Protein AF-A0A315ZWI2-F1 (afdb_monomer_lite)

pLDDT: mean 76.39, std 18.34, range [29.83, 94.94]

Organism: NCBI:txid1082580

Secondary structure (DSSP, 8-state):
--S-EEEEEEEEEETTEEEEEEEEEEEESS--HHHHHHHHHHTTSEE-EEEE-TT--EEEE--SSS-EEEEEEEEESSSEEEEEEEEEEESS-PEE-PPPTT---HHHHSTT-S-----------

Structure (mmCIF, N/CA/C/O backbone):
data_AF-A0A315ZWI2-F1
#
_entry.id   AF-A0A315ZWI2-F1
#
loop_
_atom_site.group_PDB
_atom_site.id
_atom_site.type_symbol
_atom_site.label_atom_id
_atom_site.label_alt_id
_atom_site.label_comp_id
_atom_site.label_asym_id
_atom_site.label_entity_id
_atom_site.label_seq_id
_atom_site.pdbx_PDB_ins_code
_atom_site.Cartn_x
_atom_site.Cartn_y
_atom_site.Cartn_z
_atom_site.occupancy
_atom_site.B_iso_or_equiv
_atom_site.auth_seq_id
_atom_site.auth_comp_id
_atom_site.auth_asym_id
_atom_site.auth_atom_id
_atom_site.pdbx_PDB_model_num
ATOM 1 N N . PRO A 1 1 ? -8.384 3.168 18.033 1.00 36.03 1 PRO A N 1
ATOM 2 C CA . PRO A 1 1 ? -7.681 3.771 16.873 1.00 36.03 1 PRO A CA 1
ATOM 3 C C . PRO A 1 1 ? -6.419 2.964 16.531 1.00 36.03 1 PRO A C 1
ATOM 5 O O . PRO A 1 1 ? -5.840 2.384 17.448 1.00 36.03 1 PRO A O 1
ATOM 8 N N . PRO A 1 2 ? -6.013 2.878 15.255 1.00 40.72 2 PRO A N 1
ATOM 9 C CA . PRO A 1 2 ? -4.749 2.249 14.871 1.00 40.72 2 PRO A CA 1
ATOM 10 C C . PRO A 1 2 ? -3.574 2.954 15.544 1.00 40.72 2 PRO A C 1
ATOM 12 O O . PRO A 1 2 ? -3.591 4.178 15.645 1.00 40.72 2 PRO A O 1
ATOM 15 N N . LEU A 1 3 ? -2.563 2.207 15.989 1.00 53.78 3 LEU A N 1
ATOM 16 C CA . LEU A 1 3 ? -1.383 2.806 16.627 1.00 53.78 3 LEU A CA 1
ATOM 17 C C . LEU A 1 3 ? -0.359 3.331 15.607 1.00 53.78 3 LEU A C 1
ATOM 19 O O . LEU A 1 3 ? 0.388 4.244 15.938 1.00 53.78 3 LEU A O 1
ATOM 23 N N . ALA A 1 4 ? -0.344 2.803 14.377 1.00 66.00 4 ALA A N 1
ATOM 24 C CA . ALA A 1 4 ? 0.454 3.325 13.267 1.00 66.00 4 ALA A CA 1
ATOM 25 C C . ALA A 1 4 ? -0.009 2.720 11.929 1.00 66.00 4 ALA A C 1
ATOM 27 O O . ALA A 1 4 ? -0.196 1.505 11.832 1.00 66.00 4 ALA A O 1
ATOM 28 N N . CYS A 1 5 ? -0.157 3.563 10.906 1.00 75.31 5 CYS A N 1
ATOM 29 C CA . CYS A 1 5 ? -0.114 3.156 9.503 1.00 75.31 5 CYS A CA 1
ATOM 30 C C . CYS A 1 5 ? 1.227 3.637 8.950 1.00 75.31 5 CYS A C 1
ATOM 32 O O . CYS A 1 5 ? 1.602 4.788 9.185 1.00 75.31 5 CYS A O 1
ATOM 34 N N . SER A 1 6 ? 1.966 2.772 8.268 1.00 86.31 6 SER A N 1
ATOM 35 C CA . SER A 1 6 ? 3.243 3.134 7.663 1.00 86.31 6 SER A CA 1
ATOM 36 C C . SER A 1 6 ? 3.252 2.802 6.184 1.00 86.31 6 SER A C 1
ATOM 38 O O . SER A 1 6 ? 2.730 1.778 5.749 1.00 86.31 6 SER A O 1
ATOM 40 N N . PHE A 1 7 ? 3.872 3.682 5.410 1.00 89.75 7 PHE A N 1
ATOM 41 C CA . PHE A 1 7 ? 4.184 3.451 4.013 1.00 89.75 7 PHE A CA 1
ATOM 42 C C . PHE A 1 7 ? 5.703 3.383 3.854 1.00 89.75 7 PHE A C 1
ATOM 44 O O . PHE A 1 7 ? 6.432 4.198 4.422 1.00 89.75 7 PHE A O 1
ATOM 51 N N . SER A 1 8 ? 6.183 2.409 3.087 1.00 92.75 8 SER A N 1
ATOM 52 C CA . SER A 1 8 ? 7.580 2.309 2.687 1.00 92.75 8 SER A CA 1
ATOM 53 C C . SER A 1 8 ? 7.708 1.973 1.206 1.00 92.75 8 SER A C 1
ATOM 55 O O . SER A 1 8 ? 6.910 1.229 0.628 1.00 92.75 8 SER A O 1
ATOM 57 N N . GLN A 1 9 ? 8.751 2.530 0.592 1.00 93.00 9 GLN A N 1
ATOM 58 C CA . GLN A 1 9 ? 9.158 2.207 -0.764 1.00 93.00 9 GLN A CA 1
ATOM 59 C C . GLN A 1 9 ? 10.671 2.026 -0.801 1.00 93.00 9 GLN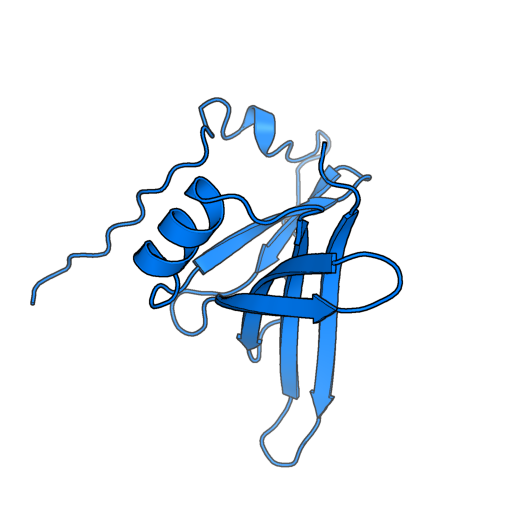 A C 1
ATOM 61 O O . GLN A 1 9 ? 11.425 2.901 -0.380 1.00 93.00 9 GLN A O 1
ATOM 66 N N . THR A 1 10 ? 11.114 0.864 -1.267 1.00 94.94 10 THR A N 1
ATOM 67 C CA . THR A 1 10 ? 12.533 0.522 -1.378 1.00 94.94 10 THR A CA 1
ATOM 68 C C . THR A 1 10 ? 12.895 0.321 -2.837 1.00 94.94 10 THR A C 1
ATOM 70 O O . THR A 1 10 ? 12.201 -0.393 -3.560 1.00 94.94 10 THR A O 1
ATOM 73 N N . PHE A 1 11 ? 13.992 0.944 -3.253 1.00 94.06 11 PHE A N 1
ATOM 74 C CA . PHE A 1 11 ? 14.493 0.908 -4.619 1.00 94.06 11 PHE A CA 1
ATOM 75 C C . PHE A 1 11 ? 15.683 -0.041 -4.675 1.00 94.06 11 PHE A C 1
ATOM 77 O O . PHE A 1 11 ? 16.703 0.193 -4.031 1.00 94.06 11 PHE A O 1
ATOM 84 N N . GLU A 1 12 ? 15.547 -1.113 -5.440 1.00 93.94 12 GLU A N 1
ATOM 85 C CA . GLU A 1 12 ? 16.578 -2.118 -5.637 1.00 93.94 12 GLU A CA 1
ATOM 86 C C . GLU A 1 12 ? 16.975 -2.127 -7.111 1.00 93.94 12 GLU A C 1
ATOM 88 O O . GLU A 1 12 ? 16.133 -2.271 -7.999 1.00 93.94 12 GLU A O 1
ATOM 93 N N . ARG A 1 13 ? 18.265 -1.940 -7.389 1.00 89.56 13 ARG A N 1
ATOM 94 C CA . ARG A 1 13 ? 18.795 -1.983 -8.752 1.00 89.56 13 ARG A CA 1
ATOM 95 C C . ARG A 1 13 ? 19.561 -3.284 -8.936 1.00 89.56 13 ARG A C 1
ATOM 97 O O . ARG A 1 13 ? 20.541 -3.509 -8.233 1.00 89.56 13 ARG A O 1
ATOM 104 N N . GLY A 1 14 ? 19.121 -4.103 -9.884 1.00 81.38 14 GLY A N 1
ATOM 105 C CA . GLY A 1 14 ? 19.805 -5.332 -10.280 1.00 81.38 14 GLY A CA 1
ATOM 106 C C . GLY A 1 14 ? 20.016 -5.403 -11.789 1.00 81.38 14 GLY A C 1
ATOM 107 O O . GLY A 1 14 ? 19.661 -4.478 -12.524 1.00 81.38 14 GLY A O 1
ATOM 108 N N . ASP A 1 15 ? 20.548 -6.530 -12.258 1.00 76.62 15 ASP A N 1
ATOM 109 C CA . ASP A 1 15 ? 20.849 -6.759 -13.681 1.00 76.62 15 ASP A CA 1
ATOM 110 C C . ASP A 1 15 ? 19.594 -6.700 -14.576 1.00 76.62 15 ASP A C 1
ATOM 112 O O . ASP A 1 15 ? 19.677 -6.377 -15.757 1.00 76.62 15 ASP A O 1
ATOM 116 N N . GLY A 1 16 ? 18.413 -6.951 -13.999 1.00 78.00 16 GLY A N 1
ATOM 117 C CA . GLY A 1 16 ? 17.106 -6.861 -14.661 1.00 78.00 16 GLY A CA 1
ATOM 118 C C . GLY A 1 16 ? 16.438 -5.479 -14.614 1.00 78.00 16 GLY A C 1
ATOM 119 O O . GLY A 1 16 ? 15.268 -5.367 -14.977 1.00 78.00 16 GLY A O 1
ATOM 120 N N . GLY A 1 17 ? 17.135 -4.438 -14.148 1.00 87.38 17 GLY A N 1
ATOM 121 C CA . GLY A 1 17 ? 16.613 -3.074 -14.042 1.00 87.38 17 GLY A CA 1
ATOM 122 C C . GLY A 1 17 ? 16.232 -2.657 -12.617 1.00 87.38 17 GLY A C 1
ATOM 123 O O . GLY A 1 17 ? 16.733 -3.197 -11.629 1.00 87.38 17 GLY A O 1
ATOM 124 N N . LEU A 1 18 ? 15.387 -1.628 -12.517 1.00 90.25 18 LEU A N 1
ATOM 125 C CA . LEU A 1 18 ? 14.924 -1.076 -11.244 1.00 90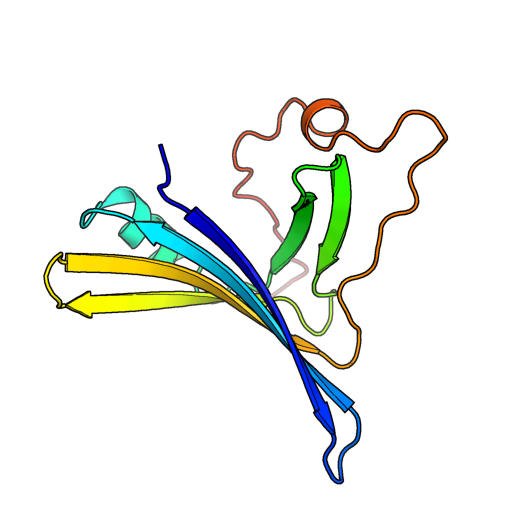.25 18 LEU A CA 1
ATOM 126 C C . LEU A 1 18 ? 13.694 -1.845 -10.749 1.00 90.25 18 LEU A C 1
ATOM 128 O O . LEU A 1 18 ? 12.665 -1.875 -11.423 1.00 90.25 18 LEU A O 1
ATOM 132 N N . ILE A 1 19 ? 13.794 -2.422 -9.556 1.00 91.69 19 ILE A N 1
ATOM 133 C CA . ILE A 1 19 ? 12.686 -3.037 -8.831 1.00 91.69 19 ILE A CA 1
ATOM 134 C C . ILE A 1 19 ? 12.341 -2.142 -7.649 1.00 91.69 19 ILE A C 1
ATOM 136 O O . ILE A 1 19 ? 13.194 -1.759 -6.852 1.00 91.69 19 ILE A O 1
ATOM 140 N N . ILE A 1 20 ? 11.063 -1.821 -7.531 1.00 92.75 20 ILE A N 1
ATOM 141 C CA . ILE A 1 20 ? 10.522 -0.981 -6.477 1.00 92.75 20 ILE A CA 1
ATOM 142 C C . ILE A 1 20 ? 9.599 -1.848 -5.632 1.00 92.75 20 ILE A C 1
ATOM 144 O O . ILE A 1 20 ? 8.584 -2.350 -6.115 1.00 92.75 20 ILE A O 1
ATOM 148 N N . ASN A 1 21 ? 9.969 -2.042 -4.370 1.00 93.75 21 ASN A N 1
ATOM 149 C CA . ASN A 1 21 ? 9.165 -2.761 -3.391 1.00 93.75 21 ASN A CA 1
ATOM 150 C C . ASN A 1 21 ? 8.361 -1.735 -2.590 1.00 93.75 21 ASN A C 1
ATOM 152 O O . ASN A 1 21 ? 8.945 -0.911 -1.889 1.00 93.75 21 ASN A O 1
ATOM 156 N N . SER A 1 22 ? 7.037 -1.780 -2.696 1.00 93.69 22 SER A N 1
ATOM 157 C CA . SER A 1 22 ? 6.128 -0.912 -1.945 1.00 93.69 22 SER A CA 1
ATOM 158 C C . SER A 1 22 ? 5.406 -1.706 -0.872 1.00 93.69 22 SER A C 1
ATOM 160 O O . SER A 1 22 ? 4.981 -2.834 -1.127 1.00 93.69 22 SER A O 1
ATOM 162 N N . SER A 1 23 ? 5.233 -1.112 0.307 1.00 93.19 23 SER A N 1
ATOM 163 C CA . SER A 1 23 ? 4.445 -1.695 1.387 1.00 93.19 23 SER A CA 1
ATOM 164 C C . SER A 1 23 ? 3.680 -0.629 2.161 1.00 93.19 23 SER A C 1
ATOM 166 O O . SER A 1 23 ? 4.258 0.360 2.601 1.00 93.19 23 SER A O 1
ATOM 168 N N . ILE A 1 24 ? 2.391 -0.866 2.371 1.00 91.88 24 ILE A N 1
ATOM 169 C CA . ILE A 1 24 ? 1.542 -0.129 3.308 1.00 91.88 24 ILE A CA 1
ATOM 170 C C . ILE A 1 24 ? 1.230 -1.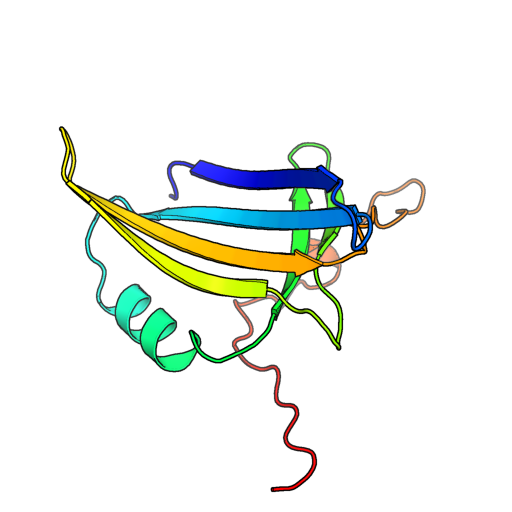097 4.438 1.00 91.88 24 ILE A C 1
ATOM 172 O O . ILE A 1 24 ? 0.689 -2.161 4.161 1.00 91.88 24 ILE A O 1
ATOM 176 N N . ALA A 1 25 ? 1.592 -0.785 5.677 1.00 89.75 25 ALA A N 1
ATOM 177 C CA . ALA A 1 25 ? 1.443 -1.686 6.813 1.00 89.75 25 ALA A CA 1
ATOM 178 C C . ALA A 1 25 ? 0.607 -1.062 7.928 1.00 89.75 25 ALA A C 1
ATOM 180 O O . ALA A 1 25 ? 0.734 0.117 8.260 1.00 89.75 25 ALA A O 1
ATOM 181 N N . PHE A 1 26 ? -0.228 -1.899 8.529 1.00 85.06 26 PHE A N 1
ATOM 182 C CA . PHE A 1 26 ? -1.168 -1.539 9.570 1.00 85.06 26 PHE A CA 1
ATOM 183 C C . PHE A 1 26 ? -1.047 -2.510 10.741 1.00 85.06 26 PHE A C 1
ATOM 185 O O . PHE A 1 26 ? -1.299 -3.710 10.595 1.00 85.06 26 PHE A O 1
ATOM 192 N N . ALA A 1 27 ? -0.678 -1.984 11.910 1.00 82.44 27 ALA A N 1
ATOM 193 C CA . ALA A 1 27 ? -0.552 -2.772 13.130 1.00 82.44 27 ALA A CA 1
ATOM 194 C C . ALA A 1 27 ? -1.892 -2.872 13.874 1.00 82.44 27 ALA A C 1
ATOM 196 O O . ALA A 1 27 ? -2.535 -1.870 14.199 1.00 82.44 27 ALA A O 1
ATOM 197 N N . ILE A 1 28 ? -2.277 -4.102 14.201 1.00 81.38 28 ILE A N 1
ATOM 198 C CA . ILE A 1 28 ? -3.504 -4.449 14.906 1.00 81.38 28 ILE A CA 1
ATOM 199 C C . ILE A 1 28 ? -3.115 -4.945 16.306 1.00 81.38 28 ILE A C 1
ATOM 201 O O . ILE A 1 28 ? -2.449 -5.979 16.433 1.00 81.38 28 ILE A O 1
ATOM 205 N N . PRO A 1 29 ? -3.537 -4.244 17.372 1.00 69.62 29 PRO A N 1
ATOM 206 C CA . PRO A 1 29 ? -3.111 -4.542 18.740 1.00 69.62 29 PRO A CA 1
ATOM 207 C C . PRO A 1 29 ? -3.715 -5.828 19.337 1.00 69.62 29 PRO A C 1
ATOM 209 O O . PRO A 1 29 ? -3.345 -6.206 20.443 1.00 69.62 29 PRO A O 1
ATOM 212 N N . ALA A 1 30 ? -4.644 -6.499 18.647 1.00 72.00 30 ALA A N 1
ATOM 213 C CA . ALA A 1 30 ? -5.240 -7.759 19.092 1.00 72.00 30 ALA A CA 1
ATOM 214 C C . ALA A 1 30 ? -5.764 -8.585 17.909 1.00 72.00 30 ALA A C 1
ATOM 216 O O . ALA A 1 30 ? -6.104 -8.037 16.861 1.00 72.00 30 ALA A O 1
ATOM 217 N N . SER A 1 31 ? -5.885 -9.904 18.088 1.00 71.94 31 SER A N 1
ATOM 218 C CA . SER A 1 31 ? -6.566 -10.775 17.125 1.00 71.94 31 SER A CA 1
ATOM 219 C C . SER A 1 31 ? -8.032 -10.357 17.007 1.00 71.94 31 SER A C 1
ATOM 221 O O . SER A 1 31 ? -8.805 -10.559 17.944 1.00 71.94 31 SER A O 1
ATOM 223 N N . ARG A 1 32 ? -8.427 -9.788 15.866 1.00 77.19 32 ARG A N 1
ATOM 224 C CA . ARG A 1 32 ? -9.835 -9.517 15.564 1.00 77.19 32 ARG A CA 1
ATOM 225 C C . ARG A 1 32 ? -10.328 -10.447 14.460 1.00 77.19 32 ARG A C 1
ATOM 227 O O . ARG A 1 32 ? -9.674 -10.594 13.429 1.00 77.19 32 ARG A O 1
ATOM 234 N N . LEU A 1 33 ? -11.472 -11.088 14.698 1.00 81.38 33 LEU A N 1
ATOM 235 C CA . LEU A 1 33 ? -12.037 -12.083 13.784 1.00 81.38 33 LEU A CA 1
ATOM 236 C C . LEU A 1 33 ? -12.500 -11.463 12.459 1.00 81.38 33 LEU A C 1
ATOM 238 O O . LEU A 1 33 ? -12.312 -12.064 11.407 1.00 81.38 33 LEU A O 1
ATOM 242 N N . ASP A 1 34 ? -13.061 -10.255 12.511 1.00 82.38 34 ASP A N 1
ATOM 243 C CA . ASP A 1 34 ? -13.496 -9.492 11.337 1.00 82.38 34 ASP A CA 1
ATOM 244 C C . ASP A 1 34 ? -12.333 -9.205 10.383 1.00 82.38 34 ASP A C 1
ATOM 246 O O . ASP A 1 34 ? -12.455 -9.382 9.175 1.00 82.38 34 ASP A O 1
ATOM 250 N N . ILE A 1 35 ? -11.170 -8.861 10.930 1.00 80.88 35 ILE A N 1
ATOM 251 C CA . ILE A 1 35 ? -9.966 -8.615 10.144 1.00 80.88 35 ILE A CA 1
ATOM 252 C C . ILE A 1 35 ? -9.427 -9.906 9.509 1.00 80.88 35 ILE A C 1
ATOM 254 O O . ILE A 1 35 ? -9.046 -9.907 8.339 1.00 80.88 35 ILE A O 1
ATOM 258 N N . ALA A 1 36 ? -9.418 -11.018 10.246 1.00 83.81 36 ALA A N 1
ATOM 259 C CA . ALA A 1 36 ? -9.010 -12.308 9.689 1.00 83.81 36 ALA A CA 1
ATOM 260 C C . ALA A 1 36 ? -9.962 -12.774 8.570 1.00 83.81 36 ALA A C 1
ATOM 262 O O . ALA A 1 36 ? -9.512 -13.277 7.541 1.00 83.81 36 ALA A O 1
ATOM 263 N N . ALA A 1 37 ? -11.272 -12.571 8.740 1.00 86.81 37 ALA A N 1
ATOM 264 C CA . ALA A 1 37 ? -12.271 -12.852 7.712 1.00 86.81 37 ALA A CA 1
ATOM 265 C C . ALA A 1 37 ? -12.076 -11.964 6.471 1.00 86.81 37 ALA A C 1
ATOM 267 O O . ALA A 1 37 ? -12.109 -12.462 5.343 1.00 86.81 37 ALA A O 1
ATOM 268 N N . PHE A 1 38 ? -11.800 -10.674 6.674 1.00 84.75 38 PHE A N 1
ATOM 269 C CA . PHE A 1 38 ? -11.472 -9.744 5.598 1.00 84.75 38 PHE A CA 1
ATOM 270 C C . PHE A 1 38 ? -10.215 -10.180 4.833 1.00 84.75 38 PHE A C 1
ATOM 272 O O . PHE A 1 38 ? -10.246 -10.271 3.609 1.00 84.75 38 PHE A O 1
ATOM 279 N N . PHE A 1 39 ? -9.138 -10.549 5.530 1.00 86.88 39 PHE A N 1
ATOM 280 C CA . PHE A 1 39 ? -7.928 -11.068 4.890 1.00 86.88 39 PHE A CA 1
ATOM 281 C C . PHE A 1 39 ? -8.224 -12.315 4.045 1.00 86.88 39 PHE A C 1
ATOM 283 O O . PHE A 1 39 ? -7.896 -12.349 2.860 1.00 86.88 39 PHE A O 1
ATOM 290 N N . ASN A 1 40 ? -8.907 -13.312 4.613 1.00 88.31 40 ASN A N 1
ATOM 291 C CA . ASN A 1 40 ? -9.213 -14.567 3.918 1.00 88.31 40 ASN A CA 1
ATOM 292 C C . ASN A 1 40 ? -10.058 -14.373 2.649 1.00 88.31 40 ASN A C 1
ATOM 294 O O . ASN A 1 40 ? -9.942 -15.160 1.714 1.00 88.31 40 ASN A O 1
ATOM 298 N N . THR A 1 41 ? -10.876 -13.323 2.593 1.00 91.12 41 THR A N 1
ATOM 299 C CA . THR A 1 41 ? -11.706 -12.995 1.423 1.00 91.12 41 THR A CA 1
ATOM 300 C C . THR A 1 41 ? -10.969 -12.161 0.368 1.00 91.12 41 THR A C 1
ATOM 302 O O . THR A 1 41 ? -11.388 -12.126 -0.788 1.00 91.12 41 THR A O 1
ATOM 305 N N . HIS A 1 42 ? -9.851 -11.518 0.724 1.00 87.31 42 HIS A N 1
ATOM 306 C CA . HIS A 1 42 ? -9.214 -10.486 -0.104 1.00 87.31 42 HIS A CA 1
ATOM 307 C C . HIS A 1 42 ? -7.742 -10.740 -0.443 1.00 87.31 42 HIS A C 1
ATOM 309 O O . HIS A 1 42 ? -7.201 -10.058 -1.315 1.00 87.31 42 HIS A O 1
ATOM 315 N N . TYR A 1 43 ? -7.082 -11.718 0.184 1.00 90.00 43 TYR A N 1
ATOM 316 C CA . TYR A 1 43 ? -5.632 -11.913 0.045 1.00 90.00 43 TYR A CA 1
ATOM 317 C C . TYR A 1 43 ? -5.160 -12.258 -1.375 1.00 90.00 43 TYR A C 1
ATOM 319 O O . TYR A 1 43 ? -4.015 -11.980 -1.731 1.00 90.00 43 TYR A O 1
ATOM 327 N N . GLN A 1 44 ? -6.029 -12.844 -2.202 1.00 88.88 44 GLN A N 1
ATOM 328 C CA . GLN A 1 44 ? -5.696 -13.196 -3.586 1.00 88.88 44 GLN A CA 1
ATOM 329 C C . GLN A 1 44 ? -5.849 -12.024 -4.565 1.00 88.88 44 GLN A C 1
ATOM 331 O O . GLN A 1 44 ? -5.280 -12.082 -5.660 1.00 88.88 44 GLN A O 1
ATOM 336 N N . LYS A 1 45 ? -6.581 -10.970 -4.177 1.00 90.12 45 LYS A N 1
ATOM 337 C CA . LYS A 1 45 ? -6.851 -9.805 -5.024 1.00 90.12 45 LYS A CA 1
ATOM 338 C C . LYS A 1 45 ? -5.611 -8.918 -5.161 1.00 90.12 45 LYS A C 1
ATOM 340 O O . LYS A 1 45 ? -4.742 -8.883 -4.283 1.00 90.12 45 LYS A O 1
ATOM 345 N N . GLN A 1 46 ? -5.547 -8.197 -6.276 1.00 89.94 46 GLN A N 1
ATOM 346 C CA . GLN A 1 46 ? -4.589 -7.120 -6.502 1.00 89.94 46 GLN A CA 1
ATOM 347 C C . GLN A 1 46 ? -5.275 -5.775 -6.288 1.00 89.94 46 GLN A C 1
ATOM 349 O O . GLN A 1 46 ? -6.423 -5.591 -6.681 1.00 89.94 46 GLN A O 1
ATOM 354 N N . TRP A 1 47 ? -4.554 -4.851 -5.666 1.00 88.94 47 TRP A N 1
ATOM 355 C CA . TRP A 1 47 ? -5.080 -3.565 -5.235 1.00 88.94 47 TRP A CA 1
ATOM 356 C C . TRP A 1 47 ? -4.262 -2.428 -5.827 1.00 88.94 47 TRP A C 1
ATOM 358 O O . TRP A 1 47 ? -3.030 -2.438 -5.759 1.00 88.94 47 TRP A O 1
ATOM 368 N N . VAL A 1 48 ? -4.955 -1.423 -6.349 1.00 89.44 48 VAL A N 1
ATOM 369 C CA . VAL A 1 48 ? -4.395 -0.088 -6.561 1.00 89.44 48 VAL A CA 1
ATOM 370 C C . VAL A 1 48 ? -4.795 0.748 -5.355 1.00 89.44 48 VAL A C 1
ATOM 372 O O . VAL A 1 48 ? -5.951 0.724 -4.939 1.00 89.44 48 VAL A O 1
ATOM 375 N N . CYS A 1 49 ? -3.832 1.430 -4.747 1.00 87.25 49 CYS A N 1
ATOM 376 C CA . CYS A 1 49 ? -4.051 2.163 -3.504 1.00 87.25 49 CYS A CA 1
ATOM 377 C C . CYS A 1 49 ? -3.927 3.662 -3.737 1.00 87.25 49 CYS A C 1
ATOM 379 O O . CYS A 1 49 ? -2.962 4.107 -4.356 1.00 87.25 49 CYS A O 1
ATOM 381 N N . LEU A 1 50 ? -4.864 4.418 -3.169 1.00 86.56 50 LEU A N 1
ATOM 382 C CA . LEU A 1 50 ? -4.742 5.856 -2.970 1.00 86.56 50 LEU A CA 1
ATOM 383 C C . LEU A 1 50 ? -4.351 6.104 -1.514 1.00 86.56 50 LEU A C 1
ATOM 385 O O . LEU A 1 50 ? -4.978 5.563 -0.605 1.00 86.56 50 LEU A O 1
ATOM 389 N N . LEU A 1 51 ? -3.302 6.889 -1.297 1.00 84.56 51 LEU A N 1
ATOM 390 C CA . LEU A 1 51 ? -2.843 7.283 0.034 1.00 84.56 51 LEU A CA 1
ATOM 391 C C . LEU A 1 51 ? -2.860 8.796 0.149 1.00 84.56 51 LEU A C 1
ATOM 393 O O . LEU A 1 51 ? -2.540 9.481 -0.815 1.00 84.56 51 LEU A O 1
ATOM 397 N N . GLU A 1 52 ? -3.143 9.289 1.346 1.00 82.12 52 GLU A N 1
ATOM 398 C CA . GLU A 1 52 ? -2.965 10.688 1.720 1.00 82.12 52 GLU A CA 1
ATOM 399 C C . GLU A 1 52 ? -2.018 10.735 2.923 1.00 82.12 52 GLU A C 1
ATOM 401 O O . GLU A 1 52 ? -2.190 9.976 3.883 1.00 82.12 52 GLU A O 1
ATOM 406 N N . ASP A 1 53 ? -0.980 11.569 2.858 1.00 79.19 53 ASP A N 1
ATOM 407 C CA . ASP A 1 53 ? -0.090 11.794 3.997 1.00 79.19 53 ASP A CA 1
ATOM 408 C C . ASP A 1 53 ? -0.602 12.912 4.923 1.00 79.19 53 ASP A C 1
ATOM 410 O O . ASP A 1 53 ? -1.602 13.579 4.663 1.00 79.19 53 ASP A O 1
ATOM 414 N N . ALA A 1 54 ? 0.103 13.146 6.033 1.00 77.94 54 ALA A N 1
ATOM 415 C CA . ALA A 1 54 ? -0.269 14.189 6.991 1.00 77.94 54 ALA A CA 1
ATOM 416 C C . ALA A 1 54 ? -0.227 15.621 6.410 1.00 77.94 54 ALA A C 1
ATOM 418 O O . ALA A 1 54 ? -0.787 16.535 7.014 1.00 77.94 54 ALA A O 1
ATOM 419 N N . ASN A 1 55 ? 0.415 15.821 5.254 1.00 78.94 55 ASN A N 1
ATOM 420 C CA . ASN A 1 55 ? 0.483 17.094 4.541 1.00 78.94 55 ASN A CA 1
ATOM 421 C C . ASN A 1 55 ? -0.602 17.220 3.459 1.00 78.94 55 ASN A C 1
ATOM 423 O O . ASN A 1 55 ? -0.563 18.176 2.686 1.00 78.94 55 ASN A O 1
ATOM 427 N N . ARG A 1 56 ? -1.567 16.288 3.403 1.00 73.19 56 ARG A N 1
ATOM 428 C CA . ARG A 1 56 ? -2.606 16.199 2.362 1.00 73.19 56 ARG A CA 1
ATOM 429 C C . ARG A 1 56 ? -2.050 15.968 0.958 1.00 73.19 56 ARG A C 1
ATOM 431 O O . ARG A 1 56 ? -2.724 16.259 -0.030 1.00 73.19 56 ARG A O 1
ATOM 438 N N . GLN A 1 57 ? -0.827 15.453 0.846 1.00 80.62 57 GLN A N 1
ATOM 439 C CA . GLN A 1 57 ? -0.329 15.006 -0.442 1.00 80.62 57 GLN A CA 1
ATOM 440 C C . GLN A 1 57 ? -0.921 13.633 -0.734 1.00 80.62 57 GLN A C 1
ATOM 442 O O . GLN A 1 57 ? -0.785 12.702 0.064 1.00 80.62 57 GLN A O 1
ATOM 447 N N . ALA A 1 58 ? -1.569 13.517 -1.890 1.00 83.75 58 ALA A N 1
ATOM 448 C CA . ALA A 1 58 ? -2.123 12.263 -2.358 1.00 83.75 58 ALA A CA 1
ATOM 449 C C . ALA A 1 58 ? -1.129 11.513 -3.256 1.00 83.75 58 ALA A C 1
ATOM 451 O O . ALA A 1 58 ? -0.393 12.120 -4.044 1.00 83.75 58 ALA A O 1
ATOM 452 N N . TYR A 1 59 ? -1.139 10.189 -3.148 1.00 85.94 59 TYR A N 1
ATOM 453 C CA . TYR A 1 59 ? -0.288 9.274 -3.898 1.00 85.94 59 TYR A CA 1
ATOM 454 C C . TYR A 1 59 ? -1.118 8.122 -4.456 1.00 85.94 59 TYR A C 1
ATOM 456 O O . TYR A 1 59 ? -2.053 7.659 -3.803 1.00 85.94 59 TYR A O 1
ATOM 464 N N . ILE A 1 60 ? -0.726 7.606 -5.618 1.00 88.50 60 ILE A N 1
ATOM 465 C CA . ILE A 1 60 ? -1.239 6.352 -6.175 1.00 88.50 60 ILE A CA 1
ATOM 466 C C . ILE A 1 60 ? -0.136 5.291 -6.219 1.00 88.50 60 ILE A C 1
ATOM 468 O O . ILE A 1 60 ? 1.017 5.576 -6.560 1.00 88.50 60 ILE A O 1
ATOM 472 N N . LEU A 1 61 ? -0.489 4.060 -5.846 1.00 90.50 61 LEU A N 1
ATOM 473 C CA . LEU A 1 61 ? 0.418 2.918 -5.799 1.00 90.50 61 LEU A CA 1
ATOM 474 C C . LEU A 1 61 ? -0.185 1.702 -6.480 1.00 90.50 61 LEU A C 1
ATOM 476 O O . LEU A 1 61 ? -1.351 1.368 -6.271 1.00 90.50 61 LEU A O 1
ATOM 480 N N . GLY A 1 62 ? 0.668 0.986 -7.208 1.00 87.25 62 GLY A N 1
ATOM 481 C CA . GLY A 1 62 ? 0.243 -0.114 -8.060 1.00 87.25 62 GLY A CA 1
ATOM 482 C C . GLY A 1 62 ? -0.362 0.388 -9.368 1.00 87.25 62 GLY A C 1
ATOM 483 O O . GLY A 1 62 ? -0.596 1.578 -9.566 1.00 87.25 62 GLY A O 1
ATOM 484 N N . ASN A 1 63 ? -0.574 -0.544 -10.283 1.00 84.19 63 ASN A N 1
ATOM 485 C CA . ASN A 1 63 ? -1.281 -0.323 -11.537 1.00 84.19 63 ASN A CA 1
ATOM 486 C C . ASN A 1 63 ? -2.031 -1.608 -11.917 1.00 84.19 63 ASN A C 1
ATOM 488 O O . ASN A 1 63 ? -1.973 -2.602 -11.189 1.00 84.19 63 ASN A O 1
ATOM 492 N N . GLU A 1 64 ? -2.710 -1.585 -13.059 1.00 80.62 64 GLU A N 1
ATOM 493 C CA . GLU A 1 64 ? -3.513 -2.707 -13.560 1.00 80.62 64 GLU A CA 1
ATOM 494 C C . GLU A 1 64 ? -2.696 -3.995 -13.756 1.00 80.62 64 GLU A C 1
ATOM 496 O O . GLU A 1 64 ? -3.209 -5.092 -13.562 1.00 80.62 64 GLU A O 1
ATOM 501 N N . GLU A 1 65 ? -1.403 -3.882 -14.074 1.00 80.88 65 GLU A N 1
ATOM 502 C CA . GLU A 1 65 ? -0.527 -5.041 -14.292 1.00 80.88 65 GLU A CA 1
ATOM 503 C C . GLU A 1 65 ? 0.136 -5.549 -12.998 1.00 80.88 65 GLU A C 1
ATOM 505 O O . GLU A 1 65 ? 0.465 -6.731 -12.860 1.00 80.88 65 GLU A O 1
ATOM 510 N N . ARG A 1 66 ? 0.397 -4.647 -12.046 1.00 85.38 66 ARG A N 1
ATOM 511 C CA . ARG A 1 66 ? 1.214 -4.870 -10.844 1.00 85.38 66 ARG A CA 1
ATOM 512 C C . ARG A 1 66 ? 0.626 -4.154 -9.630 1.00 85.38 66 ARG A C 1
ATOM 514 O O . ARG A 1 66 ? 1.250 -3.274 -9.033 1.00 85.38 66 ARG A O 1
ATOM 521 N N . GLY A 1 67 ? -0.577 -4.569 -9.244 1.00 88.31 67 GLY A N 1
ATOM 522 C CA . GLY A 1 67 ? -1.202 -4.157 -7.988 1.00 88.31 67 GLY A CA 1
ATOM 523 C C . GLY A 1 67 ? -0.518 -4.745 -6.747 1.00 88.31 67 GLY A C 1
ATOM 524 O O . GLY A 1 67 ? 0.229 -5.729 -6.810 1.00 88.31 67 GLY A O 1
ATOM 525 N N . LEU A 1 68 ? -0.800 -4.142 -5.595 1.00 91.56 68 LEU A N 1
ATOM 526 C CA . LEU A 1 68 ? -0.360 -4.617 -4.288 1.00 91.56 68 LEU A CA 1
ATOM 527 C C . LEU A 1 68 ? -1.222 -5.800 -3.842 1.00 91.56 68 LEU A C 1
ATOM 529 O O . LEU A 1 68 ? -2.395 -5.899 -4.192 1.00 91.56 68 LEU A O 1
ATOM 533 N N . ARG A 1 69 ? -0.649 -6.703 -3.052 1.00 93.31 69 ARG A N 1
ATOM 534 C CA . ARG A 1 69 ? -1.342 -7.870 -2.500 1.00 93.31 69 ARG A CA 1
ATOM 535 C C . ARG A 1 69 ? -1.351 -7.813 -0.991 1.00 93.31 69 ARG A C 1
ATOM 537 O O . ARG A 1 69 ? -0.407 -7.315 -0.379 1.00 93.31 69 ARG A O 1
ATOM 544 N N . MET A 1 70 ? -2.411 -8.350 -0.403 1.00 92.06 70 MET A N 1
ATOM 545 C CA . MET A 1 70 ? -2.531 -8.388 1.044 1.00 92.06 70 MET A CA 1
ATOM 546 C C . MET A 1 70 ? -1.622 -9.464 1.628 1.00 92.06 70 MET A C 1
ATOM 548 O O . MET A 1 70 ? -1.596 -10.601 1.161 1.00 92.06 70 MET A O 1
ATOM 552 N N . VAL A 1 71 ? -0.905 -9.105 2.681 1.00 92.19 71 VAL A N 1
ATOM 553 C CA . VAL A 1 71 ? -0.066 -9.993 3.473 1.00 92.19 71 VAL A CA 1
ATOM 554 C C . VAL A 1 71 ? -0.452 -9.798 4.929 1.00 92.19 71 VAL A C 1
ATOM 556 O O . VAL A 1 71 ? -0.622 -8.673 5.391 1.00 92.19 71 VAL A O 1
ATOM 559 N N . MET A 1 72 ? -0.599 -10.896 5.659 1.00 89.25 72 MET A N 1
ATOM 560 C CA . MET A 1 72 ? -0.815 -10.866 7.098 1.00 89.25 72 MET A CA 1
ATOM 561 C C . MET A 1 72 ? 0.381 -11.523 7.774 1.00 89.25 72 MET A C 1
ATOM 563 O O . MET A 1 72 ? 0.783 -12.626 7.405 1.00 89.25 72 MET A O 1
ATOM 567 N N . SER A 1 73 ? 0.963 -10.838 8.749 1.00 88.81 73 SER A N 1
ATOM 568 C CA . SER A 1 73 ? 2.045 -11.361 9.578 1.00 88.81 73 SER A CA 1
ATOM 569 C C . SER A 1 73 ? 1.698 -11.219 11.054 1.00 88.81 73 SER A C 1
ATOM 571 O O . SER A 1 73 ? 0.925 -10.347 11.451 1.00 88.81 73 SER A O 1
ATOM 573 N N . GLN A 1 74 ? 2.265 -12.099 11.871 1.00 86.56 74 GLN A N 1
ATOM 574 C CA . GLN A 1 74 ? 2.090 -12.093 13.315 1.00 86.56 74 GLN A CA 1
ATOM 575 C C . GLN A 1 74 ? 3.454 -11.937 13.980 1.00 86.56 74 GLN A C 1
ATOM 577 O O . GLN A 1 74 ? 4.390 -12.671 13.666 1.00 86.56 74 GLN A O 1
ATOM 582 N N . GLY A 1 75 ? 3.553 -10.989 14.908 1.00 82.19 75 GLY A N 1
ATOM 583 C CA . GLY A 1 75 ? 4.713 -10.798 15.768 1.00 82.19 75 GLY A CA 1
ATOM 584 C C . GLY A 1 75 ? 4.362 -11.135 17.213 1.00 82.19 75 GLY A C 1
ATOM 585 O O . GLY A 1 75 ? 3.401 -10.592 17.763 1.00 82.19 75 GLY A O 1
ATOM 586 N N . ILE A 1 76 ? 5.147 -12.017 17.830 1.00 81.12 76 ILE A N 1
ATOM 587 C CA . ILE A 1 76 ? 5.052 -12.350 19.257 1.00 81.12 76 ILE A CA 1
ATOM 588 C C . ILE A 1 76 ? 6.276 -11.739 19.943 1.00 81.12 76 ILE A C 1
ATOM 590 O O . ILE A 1 76 ? 7.404 -12.161 19.694 1.00 81.12 76 ILE A O 1
ATOM 594 N N . GLY A 1 77 ? 6.052 -10.716 20.768 1.00 77.12 77 GLY A N 1
ATOM 595 C CA . GLY A 1 77 ? 7.094 -9.994 21.503 1.00 77.12 77 GLY A CA 1
ATOM 596 C C . GLY A 1 77 ? 6.625 -9.612 22.907 1.00 77.12 77 GLY A C 1
ATOM 597 O O . GLY A 1 77 ? 5.915 -10.377 23.553 1.00 77.12 77 GLY A O 1
ATOM 598 N N . SER A 1 78 ? 6.982 -8.415 23.383 1.00 75.88 78 SER A N 1
ATOM 599 C CA . SER A 1 78 ? 6.423 -7.868 24.635 1.00 75.88 78 SER A CA 1
ATOM 600 C C . SER A 1 78 ? 4.905 -7.664 24.558 1.00 75.88 78 SER A C 1
ATOM 602 O O . SER A 1 78 ? 4.211 -7.751 25.569 1.00 75.88 78 SER A O 1
ATOM 604 N N . THR A 1 79 ? 4.388 -7.441 23.350 1.00 74.00 79 THR A N 1
ATOM 605 C CA . THR A 1 79 ? 2.968 -7.474 23.009 1.00 74.00 79 THR A CA 1
ATOM 606 C C . THR A 1 79 ? 2.761 -8.341 21.769 1.00 74.00 79 THR A C 1
ATOM 608 O O . THR A 1 79 ? 3.579 -8.348 20.847 1.00 74.00 79 THR A O 1
ATOM 611 N N . ASN A 1 80 ? 1.660 -9.093 21.744 1.00 75.88 80 ASN A N 1
ATOM 612 C CA . ASN A 1 80 ? 1.240 -9.812 20.546 1.00 75.88 80 ASN A CA 1
ATOM 613 C C . ASN A 1 80 ? 0.600 -8.819 19.583 1.00 75.88 80 ASN A C 1
ATOM 615 O O . ASN A 1 80 ? -0.323 -8.099 19.963 1.00 75.88 80 ASN A O 1
ATOM 619 N N . SER A 1 81 ? 1.065 -8.801 18.340 1.00 81.62 81 SER A N 1
ATOM 620 C CA . SER A 1 81 ? 0.497 -7.9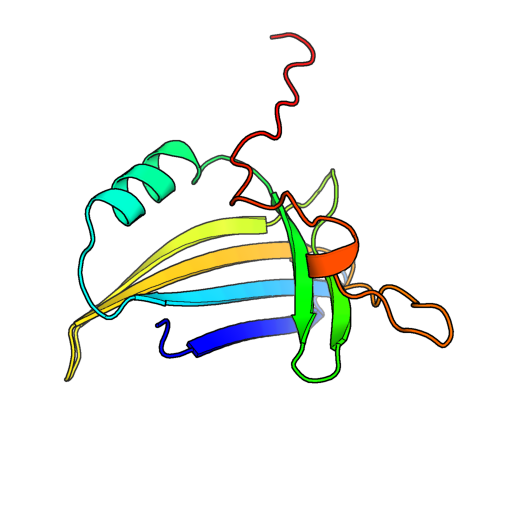45 17.304 1.00 81.62 81 SER A CA 1
ATOM 621 C C . SER A 1 81 ? 0.312 -8.714 16.007 1.00 81.62 81 SER A C 1
ATOM 623 O O . SER A 1 81 ? 1.095 -9.601 15.659 1.00 81.62 81 SER A O 1
ATOM 625 N N . HIS A 1 82 ? -0.748 -8.358 15.291 1.00 86.19 82 HIS A N 1
ATOM 626 C CA . HIS A 1 82 ? -0.920 -8.740 13.897 1.00 86.19 82 HIS A CA 1
ATOM 627 C C . HIS A 1 82 ? -0.640 -7.526 13.039 1.00 86.19 82 HIS A C 1
ATOM 629 O O . HIS A 1 82 ? -1.029 -6.415 13.387 1.00 86.19 82 HIS A O 1
ATOM 635 N N . THR A 1 83 ? 0.018 -7.731 11.914 1.00 87.19 83 THR A N 1
ATOM 636 C CA . THR A 1 83 ? 0.194 -6.699 10.902 1.00 87.19 83 THR A CA 1
ATOM 637 C C . THR A 1 83 ? -0.487 -7.167 9.637 1.00 87.19 83 THR A C 1
ATOM 639 O O . THR A 1 83 ? -0.201 -8.259 9.148 1.00 87.19 83 THR A O 1
ATOM 642 N N . ILE A 1 84 ? -1.373 -6.334 9.105 1.00 88.62 84 ILE A N 1
ATOM 643 C CA . ILE A 1 84 ? -1.835 -6.473 7.729 1.00 88.62 84 ILE A CA 1
ATOM 644 C C . ILE A 1 84 ? -1.096 -5.452 6.896 1.00 88.62 84 ILE A C 1
ATOM 646 O O . ILE A 1 84 ? -0.999 -4.286 7.274 1.00 88.62 84 ILE A O 1
ATOM 650 N N . SER A 1 85 ? -0.577 -5.893 5.761 1.00 91.88 8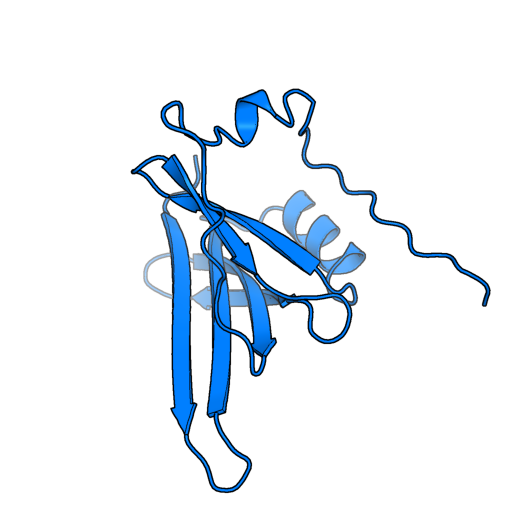5 SER A N 1
ATOM 651 C CA . SER A 1 85 ? 0.033 -5.017 4.786 1.00 91.88 85 SER A CA 1
ATOM 652 C C . SER A 1 85 ? -0.512 -5.253 3.390 1.00 91.88 85 SER A C 1
ATOM 654 O O . SER A 1 85 ? -0.944 -6.349 3.049 1.00 91.88 85 SER A O 1
ATOM 656 N N . LEU A 1 86 ? -0.471 -4.208 2.572 1.00 93.12 86 LEU A N 1
ATOM 657 C CA . LEU A 1 86 ? -0.546 -4.301 1.123 1.00 93.12 86 LEU A CA 1
ATOM 658 C C . LEU A 1 86 ? 0.868 -4.114 0.595 1.00 93.12 86 LEU A C 1
ATOM 660 O O . LEU A 1 86 ? 1.477 -3.071 0.826 1.00 93.12 86 LEU A O 1
ATOM 664 N N . SER A 1 87 ? 1.402 -5.124 -0.082 1.00 93.81 87 SER A N 1
ATOM 665 C CA . SER A 1 87 ? 2.783 -5.118 -0.558 1.00 93.81 87 SER A CA 1
ATOM 666 C C . SER A 1 87 ? 2.865 -5.570 -2.013 1.00 93.81 87 SER A C 1
ATOM 668 O O . SER A 1 87 ? 2.121 -6.446 -2.453 1.00 93.81 87 SER A O 1
ATOM 670 N N . GLY A 1 88 ? 3.769 -4.973 -2.784 1.00 91.75 88 GLY A N 1
ATOM 671 C CA . GLY A 1 88 ? 3.907 -5.263 -4.208 1.00 91.75 88 GLY A CA 1
ATOM 672 C C . GLY A 1 88 ? 5.278 -4.896 -4.758 1.00 91.75 88 GLY A C 1
ATOM 673 O O . GLY A 1 88 ? 6.011 -4.107 -4.160 1.00 91.75 88 GLY A O 1
ATOM 674 N N . LYS A 1 89 ? 5.612 -5.484 -5.911 1.00 91.56 89 LYS A N 1
ATOM 675 C CA . LYS A 1 89 ? 6.821 -5.167 -6.677 1.00 91.56 89 LYS A CA 1
ATOM 676 C C . LYS A 1 89 ? 6.433 -4.524 -8.000 1.00 91.56 89 LYS A C 1
ATOM 678 O O . LYS A 1 89 ? 5.678 -5.115 -8.768 1.00 91.56 89 LYS A O 1
ATOM 683 N N . SER A 1 90 ? 6.989 -3.358 -8.290 1.00 90.25 90 SER A N 1
ATOM 684 C CA . SER A 1 90 ? 6.732 -2.607 -9.518 1.00 90.25 90 SER A CA 1
ATOM 685 C C . SER A 1 90 ? 8.029 -2.048 -10.097 1.00 90.25 90 SER A C 1
ATOM 687 O O . SER A 1 90 ? 9.067 -2.046 -9.443 1.00 90.25 90 SER A O 1
ATOM 689 N N . THR A 1 91 ? 7.979 -1.596 -11.343 1.00 88.81 91 THR A N 1
ATOM 690 C CA . THR A 1 91 ? 9.015 -0.755 -11.961 1.00 88.81 91 THR A CA 1
ATOM 691 C C . THR A 1 91 ? 8.660 0.732 -11.877 1.00 88.81 91 THR A C 1
ATOM 693 O O . THR A 1 91 ? 9.482 1.580 -12.212 1.00 88.81 91 THR A O 1
ATOM 696 N N . ILE A 1 92 ? 7.444 1.049 -11.420 1.00 87.81 92 ILE A N 1
ATOM 697 C CA . ILE A 1 92 ? 6.899 2.401 -11.303 1.00 87.81 92 ILE A CA 1
ATOM 698 C C . ILE A 1 92 ? 6.807 2.764 -9.812 1.00 87.81 92 ILE A C 1
ATOM 700 O O . ILE A 1 92 ? 6.287 1.955 -9.032 1.00 87.81 92 ILE A O 1
ATOM 704 N N . PRO A 1 93 ? 7.327 3.935 -9.393 1.00 90.56 93 PRO A N 1
ATOM 705 C CA . PRO A 1 93 ? 7.247 4.385 -8.007 1.00 90.56 93 PRO A CA 1
ATOM 706 C C . PRO A 1 93 ? 5.819 4.786 -7.626 1.00 90.56 93 PRO A C 1
ATOM 708 O O . PRO A 1 93 ? 4.908 4.777 -8.450 1.00 90.56 93 PRO A O 1
ATOM 711 N N . ALA A 1 94 ? 5.630 5.164 -6.360 1.00 90.44 94 ALA A N 1
ATOM 712 C CA . ALA A 1 94 ? 4.388 5.811 -5.959 1.00 90.44 94 ALA A CA 1
ATOM 713 C C . ALA A 1 94 ? 4.310 7.151 -6.695 1.00 90.44 94 ALA A C 1
ATOM 715 O O . ALA A 1 94 ? 5.261 7.935 -6.649 1.00 90.44 94 ALA A O 1
ATOM 716 N N . LEU A 1 95 ? 3.215 7.389 -7.411 1.00 89.25 95 LEU A N 1
ATOM 717 C CA . LEU A 1 95 ? 3.051 8.619 -8.173 1.00 89.25 95 LEU A CA 1
ATOM 718 C C . LEU A 1 95 ? 2.316 9.634 -7.315 1.00 89.25 95 LEU A C 1
ATOM 720 O O . LEU A 1 95 ? 1.279 9.334 -6.727 1.00 89.25 95 LEU A O 1
ATOM 724 N N . ILE A 1 96 ? 2.876 10.833 -7.256 1.00 86.94 96 ILE A N 1
ATOM 725 C CA . ILE A 1 96 ? 2.261 11.978 -6.604 1.00 86.94 96 ILE A CA 1
ATOM 726 C C . ILE A 1 96 ? 1.100 12.426 -7.487 1.00 86.94 96 ILE A C 1
ATOM 728 O O . ILE A 1 96 ? 1.286 12.681 -8.677 1.00 86.94 96 ILE A O 1
ATOM 732 N N . LEU A 1 97 ? -0.097 12.504 -6.916 1.00 81.69 97 LEU A N 1
ATOM 733 C CA . LEU A 1 97 ? -1.233 13.096 -7.606 1.00 81.69 97 LEU A CA 1
ATOM 734 C C . LEU A 1 97 ? -1.101 14.610 -7.474 1.00 81.69 97 LEU A C 1
ATOM 736 O O . LEU A 1 97 ? -1.194 15.148 -6.371 1.00 81.69 97 LEU A O 1
ATOM 740 N N . GLU A 1 98 ? -0.824 15.293 -8.586 1.00 68.38 98 GLU A N 1
ATOM 741 C CA . GLU A 1 98 ? -0.798 16.752 -8.598 1.00 68.38 98 GLU A CA 1
ATOM 742 C C . GLU A 1 98 ? -2.196 17.277 -8.298 1.00 68.38 98 GLU A C 1
ATOM 744 O O . GLU A 1 98 ? -3.162 17.056 -9.029 1.00 68.38 98 GLU A O 1
ATOM 749 N N . THR A 1 99 ? -2.299 17.968 -7.178 1.00 57.34 99 THR A N 1
ATOM 750 C CA . THR A 1 99 ? -3.538 18.568 -6.728 1.00 57.34 99 THR A CA 1
ATOM 751 C C . THR A 1 99 ? -3.526 20.034 -7.130 1.00 57.34 99 THR A C 1
ATOM 753 O O . THR A 1 99 ? -2.498 20.698 -6.988 1.00 57.34 99 THR A O 1
ATOM 756 N N . SER A 1 100 ? -4.653 20.573 -7.600 1.00 53.50 100 SER A N 1
ATOM 757 C CA . SER A 1 100 ? -4.786 22.024 -7.799 1.00 53.50 100 SER A CA 1
ATOM 758 C C . SER A 1 100 ? -4.495 22.791 -6.491 1.00 53.50 100 SER A C 1
ATOM 760 O O . SER A 1 100 ? -4.378 22.179 -5.432 1.00 53.50 100 SER A O 1
ATOM 762 N N . VAL A 1 101 ? -4.396 24.127 -6.532 1.00 50.06 101 VAL A N 1
ATOM 763 C CA . VAL A 1 101 ? -4.025 25.020 -5.399 1.00 50.06 101 VAL A CA 1
ATOM 764 C C . VAL A 1 101 ? -4.809 24.758 -4.087 1.00 50.06 101 VAL A C 1
ATOM 766 O O . VAL A 1 101 ? -4.405 25.215 -3.022 1.00 50.06 101 VAL A O 1
ATOM 769 N N . GLN A 1 102 ? -5.911 24.008 -4.141 1.00 55.75 102 GLN A N 1
ATOM 770 C CA . GLN A 1 102 ? -6.763 23.635 -3.009 1.00 55.75 102 GLN A CA 1
ATOM 771 C C . GLN A 1 102 ? -6.467 22.251 -2.390 1.00 55.75 102 GLN A C 1
ATOM 773 O O . GLN A 1 102 ? -7.047 21.928 -1.356 1.00 55.75 102 GLN A O 1
ATOM 778 N N . GLY A 1 103 ? -5.544 21.460 -2.948 1.00 55.25 103 GLY A N 1
ATOM 779 C CA . GLY A 1 103 ? -5.285 20.089 -2.492 1.00 55.25 103 GLY A CA 1
ATOM 780 C C . GLY A 1 103 ? -6.339 19.087 -2.992 1.00 55.25 103 GLY A C 1
ATOM 781 O O . GLY A 1 103 ? -7.444 19.463 -3.372 1.00 55.25 103 GLY A O 1
ATOM 782 N N . LEU A 1 104 ? -5.993 17.799 -3.031 1.00 62.53 104 LEU A N 1
ATOM 783 C CA . LEU A 1 104 ? -6.925 16.690 -3.254 1.00 62.53 104 LEU A CA 1
ATOM 784 C C . LEU A 1 104 ? -7.145 16.071 -1.885 1.00 62.53 104 LEU A C 1
ATOM 786 O O . LEU A 1 104 ? -6.309 15.307 -1.414 1.00 62.53 104 LEU A O 1
ATOM 790 N N . VAL A 1 105 ? -8.245 16.435 -1.239 1.00 65.62 105 VAL A N 1
ATOM 791 C CA . VAL A 1 105 ? -8.667 15.772 -0.008 1.00 65.62 105 VAL A CA 1
ATOM 792 C C . VAL A 1 105 ? -9.425 14.521 -0.429 1.00 65.62 105 VAL A C 1
ATOM 794 O O . VAL A 1 105 ? -10.538 14.620 -0.954 1.00 65.62 105 VAL A O 1
ATOM 797 N N . LEU A 1 106 ? -8.831 13.338 -0.246 1.00 64.44 106 LEU A N 1
ATOM 798 C CA . LEU A 1 106 ? -9.448 12.085 -0.701 1.00 64.44 106 LEU A CA 1
ATOM 799 C C . LEU A 1 106 ? -10.822 11.879 -0.053 1.00 64.44 106 LEU A C 1
ATOM 801 O O . LEU A 1 106 ? -11.755 11.445 -0.721 1.00 64.44 106 LEU A O 1
ATOM 805 N N . ALA A 1 107 ? -10.966 12.279 1.213 1.00 62.81 107 ALA A N 1
ATOM 806 C CA . ALA A 1 107 ? -12.228 12.206 1.944 1.00 62.81 107 ALA A CA 1
ATOM 807 C C . ALA A 1 107 ? -13.338 13.111 1.372 1.00 62.81 107 ALA A C 1
ATOM 809 O O . ALA A 1 107 ? -14.511 12.821 1.569 1.00 62.81 107 ALA A O 1
ATOM 810 N N . GLU A 1 108 ? -13.000 14.199 0.672 1.00 64.62 108 GLU A N 1
ATOM 811 C CA . GLU A 1 108 ? -13.992 15.083 0.037 1.00 64.62 108 GLU A CA 1
ATOM 812 C C . GLU A 1 108 ? -14.379 14.596 -1.361 1.00 64.62 108 GLU A C 1
ATOM 814 O O . GLU A 1 108 ? -15.517 14.778 -1.787 1.00 64.62 108 GLU A O 1
ATOM 819 N N . GLN A 1 109 ? -13.435 13.983 -2.080 1.00 63.38 109 GLN A N 1
ATOM 820 C CA . GLN A 1 109 ? -13.655 13.459 -3.433 1.00 63.38 109 GLN A CA 1
ATOM 821 C C . GLN A 1 109 ? -14.363 12.112 -3.430 1.00 63.38 109 GLN A C 1
ATOM 823 O O . GLN A 1 109 ? -15.104 11.786 -4.356 1.00 63.38 109 GLN A O 1
ATOM 828 N N . PHE A 1 110 ? -14.160 11.349 -2.365 1.00 64.00 110 PHE A N 1
ATOM 829 C CA . PHE A 1 110 ? -14.821 10.083 -2.143 1.00 64.00 110 PHE A CA 1
ATOM 830 C C . PHE A 1 110 ? -15.502 10.123 -0.758 1.00 64.00 110 PHE A C 1
ATOM 832 O O . PHE A 1 110 ? -15.067 9.443 0.174 1.00 64.00 110 PHE A O 1
ATOM 839 N N . PRO A 1 111 ? -16.554 10.953 -0.592 1.00 52.44 111 PRO A N 1
ATOM 840 C CA . PRO A 1 111 ? -17.223 11.163 0.696 1.00 52.44 111 PRO A CA 1
ATOM 841 C C . PRO A 1 111 ? -17.975 9.917 1.170 1.00 52.44 111 PRO A C 1
ATOM 843 O O . PRO A 1 111 ? -18.066 9.672 2.369 1.00 52.44 111 PRO A O 1
ATOM 846 N N . ASP A 1 112 ? -18.423 9.095 0.218 1.00 50.31 112 ASP A N 1
ATOM 847 C CA . ASP A 1 112 ? -19.034 7.787 0.452 1.00 50.31 112 ASP A CA 1
ATOM 848 C C . ASP A 1 112 ? -17.995 6.656 0.433 1.00 50.31 112 ASP A C 1
ATOM 850 O O . ASP A 1 112 ? -18.345 5.495 0.215 1.00 50.31 112 ASP A O 1
ATOM 854 N N . THR A 1 113 ? -16.710 6.958 0.678 1.00 45.88 113 THR A N 1
ATOM 855 C CA . THR A 1 113 ? -15.745 5.905 1.026 1.00 45.88 113 THR A CA 1
ATOM 856 C C . THR A 1 113 ? -16.013 5.436 2.453 1.00 45.88 113 THR A C 1
ATOM 858 O O . THR A 1 113 ? -15.179 5.545 3.351 1.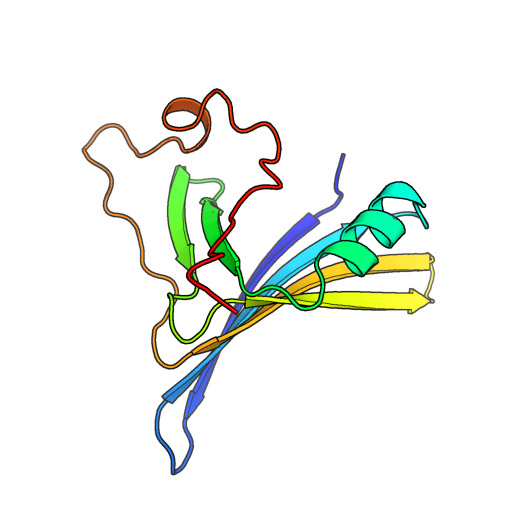00 45.88 113 THR A O 1
ATOM 861 N N . ASP A 1 114 ? -17.165 4.797 2.652 1.00 40.19 114 ASP A N 1
ATOM 862 C CA . ASP A 1 114 ? -17.115 3.519 3.343 1.00 40.19 114 ASP A CA 1
ATOM 863 C C . ASP A 1 114 ? -15.977 2.717 2.706 1.00 40.19 114 ASP A C 1
ATOM 865 O O . ASP A 1 114 ? -15.711 2.856 1.512 1.00 40.19 114 ASP A O 1
ATOM 869 N N . PHE A 1 115 ? -15.261 1.903 3.473 1.00 41.22 115 PHE A N 1
ATOM 870 C CA . PHE A 1 115 ? -14.382 0.892 2.891 1.00 41.22 115 PHE A CA 1
ATOM 871 C C . PHE A 1 115 ? -15.164 0.124 1.809 1.00 41.22 115 PHE A C 1
ATOM 873 O O . PHE A 1 115 ? -15.898 -0.810 2.120 1.00 41.22 115 PHE A O 1
ATOM 880 N N . SER A 1 116 ? -15.052 0.545 0.549 1.00 34.03 116 SER A N 1
ATOM 881 C CA . SER A 1 116 ? -15.740 -0.086 -0.559 1.00 34.03 116 SER A CA 1
ATOM 882 C C . SER A 1 116 ? -14.919 -1.311 -0.891 1.00 34.03 116 SER A C 1
ATOM 884 O O . SER A 1 116 ? -13.788 -1.238 -1.373 1.00 34.03 116 SER A O 1
ATOM 886 N N . ILE A 1 117 ? -15.490 -2.450 -0.526 1.00 37.41 117 ILE A N 1
ATOM 887 C CA . ILE A 1 117 ? -14.961 -3.787 -0.761 1.00 37.41 117 ILE A CA 1
ATOM 888 C C . ILE A 1 117 ? -15.279 -4.250 -2.196 1.00 37.41 117 ILE A C 1
ATOM 890 O O . ILE A 1 117 ? -14.979 -5.381 -2.565 1.00 37.41 117 ILE A O 1
ATOM 894 N N . ASP A 1 118 ? -15.789 -3.373 -3.059 1.00 34.22 118 ASP A N 1
ATOM 895 C CA . ASP A 1 118 ? -16.168 -3.737 -4.417 1.00 34.22 118 ASP A CA 1
ATOM 896 C C . ASP A 1 118 ? -15.274 -3.051 -5.451 1.00 34.22 118 ASP A C 1
ATOM 898 O O . ASP A 1 118 ? -15.503 -1.927 -5.891 1.00 34.22 118 ASP A O 1
ATOM 902 N N . TYR A 1 119 ? -14.258 -3.796 -5.888 1.00 32.03 119 TYR A N 1
ATOM 903 C CA . TYR A 1 119 ? -13.778 -3.713 -7.262 1.00 32.03 119 TYR A CA 1
ATOM 904 C C . TYR A 1 119 ? -13.919 -5.108 -7.878 1.00 32.03 119 TYR A C 1
ATOM 906 O O . TYR A 1 119 ? -13.148 -6.023 -7.578 1.00 32.03 119 TYR A O 1
ATOM 914 N N . SER A 1 120 ? -14.977 -5.277 -8.673 1.00 33.59 120 SER A N 1
ATOM 915 C CA . SER A 1 120 ? -15.157 -6.402 -9.587 1.00 33.59 120 SER A CA 1
ATOM 916 C C . SER A 1 120 ? -14.500 -6.038 -10.917 1.00 33.59 120 SER A C 1
ATOM 918 O O . SER A 1 120 ? -14.790 -4.996 -11.500 1.00 33.59 120 SER A O 1
ATOM 920 N N . LEU A 1 121 ? -13.618 -6.917 -11.387 1.00 34.88 121 LEU A N 1
ATOM 921 C CA . LEU A 1 121 ? -13.282 -7.060 -12.800 1.00 34.88 121 LEU A CA 1
ATOM 922 C C . LEU A 1 121 ? -13.711 -8.464 -13.229 1.00 34.88 121 LEU A C 1
ATOM 924 O O . LEU A 1 121 ? -12.898 -9.260 -13.693 1.00 34.88 121 LEU A O 1
ATOM 928 N N . ASP A 1 122 ? -14.995 -8.781 -13.068 1.00 30.53 122 ASP A N 1
ATOM 929 C CA . ASP A 1 122 ? -15.583 -9.866 -13.846 1.00 30.53 122 ASP A CA 1
ATOM 930 C C . ASP A 1 122 ? -15.773 -9.366 -15.281 1.00 30.53 122 ASP A C 1
ATOM 932 O O . ASP A 1 122 ? -16.833 -8.884 -15.677 1.00 30.53 122 ASP A O 1
ATOM 936 N N . PHE A 1 123 ? -14.706 -9.476 -16.072 1.00 37.69 123 PHE A N 1
ATOM 937 C CA . PHE A 1 123 ? -14.807 -9.565 -17.522 1.00 37.69 123 PHE A CA 1
ATOM 938 C C . PHE A 1 123 ? -14.518 -11.019 -17.915 1.00 37.69 123 PHE A C 1
ATOM 940 O O . PHE A 1 123 ? -13.389 -11.371 -18.228 1.00 37.69 123 PHE A O 1
ATOM 947 N N . ASN A 1 124 ? -15.573 -11.841 -17.874 1.00 29.83 124 ASN A N 1
ATOM 948 C CA . ASN A 1 124 ? -15.689 -13.212 -18.392 1.00 29.83 124 ASN A CA 1
ATOM 949 C C . ASN A 1 124 ? -14.654 -14.265 -17.937 1.00 29.83 124 ASN A C 1
ATOM 951 O O . ASN A 1 124 ? -13.502 -14.263 -18.371 1.00 29.83 124 ASN A O 1
ATOM 955 N N . GLY A 1 125 ? -15.151 -15.283 -17.224 1.00 33.09 125 GLY A N 1
ATOM 956 C CA . GLY A 1 125 ? -14.486 -16.573 -17.021 1.00 33.09 125 GLY A CA 1
ATOM 957 C C . GLY A 1 125 ? -15.247 -17.486 -16.079 1.00 33.09 125 GLY A C 1
ATOM 958 O O . GLY A 1 125 ? -14.788 -17.608 -14.926 1.00 33.09 125 GLY A O 1
#

Radius of gyration: 16.16 Å; chains: 1; bounding box: 40×42×43 Å

Foldseek 3Di:
DFPDWDWDWDWDQDPVGIKIKIKTKTKDQDDDPVVVVVCVVFQVDFDWDWDQDPVLWIWIDADPVKGWGWDWDWDDDPGTIIMIMTITMDPDDTDTDDDPPVHDNVCVVPVVPPVPPDDDPPPDD

Sequence (125 aa):
PPLACSFSQTFERGDGGLIINSSIAFAIPASRLDIAAFFNTHYQKQWVCLLEDANRQAYILGNEERGLRMVMSQGIGSTNSHTISLSGKSTIPALILETSVQGLVLAEQFPDTDFSIDYSLDFNG